Protein AF-A0A832UL41-F1 (afdb_monomer_lite)

Secondary structure (DSSP, 8-state):
--------S-HHHHHHHHHTS-HHHHHHHHHHHHHHTTEEEEETT-TTS-HHHHTSSS--SEEEEESS-GGG-SS-------SS--HHHHHHHT-

pLDDT: mean 77.63, std 18.35, range [27.92, 96.19]

Sequence (95 aa):
MLICGRVHREGDKVATAISGFDVDRATDRELGLAQKEDISILTLTSEEYPELLQSIYDPPSVLYVEGKPLNSISFPLAVVGTCNPSEYGKIIAHR

Structure (mmCIF, N/CA/C/O backbone):
data_AF-A0A832UL41-F1
#
_entry.id   AF-A0A832UL41-F1
#
loop_
_atom_site.group_PDB
_atom_site.id
_atom_site.type_symbol
_atom_site.label_atom_id
_atom_site.label_alt_id
_atom_site.label_comp_id
_atom_site.label_asym_id
_atom_site.label_entity_id
_atom_site.label_seq_id
_atom_site.pdbx_PDB_ins_code
_atom_site.Cartn_x
_atom_site.Cartn_y
_atom_site.Cartn_z
_atom_site.occupancy
_atom_site.B_iso_or_equiv
_atom_site.auth_seq_id
_atom_site.auth_comp_id
_atom_site.auth_asym_id
_atom_site.auth_atom_id
_atom_site.pdbx_PDB_model_num
ATOM 1 N N . MET A 1 1 ? -25.129 9.311 10.367 1.00 29.28 1 MET A N 1
ATOM 2 C CA . MET A 1 1 ? -25.236 9.413 8.897 1.00 29.28 1 MET A CA 1
ATOM 3 C C . MET A 1 1 ? -25.199 7.987 8.367 1.00 29.28 1 MET A C 1
ATOM 5 O O . MET A 1 1 ? -24.174 7.338 8.484 1.00 29.28 1 MET A O 1
ATOM 9 N N . LEU A 1 2 ? -26.367 7.447 8.012 1.00 29.81 2 LEU A N 1
ATOM 10 C CA . LEU A 1 2 ? -26.615 6.017 7.789 1.00 29.81 2 LEU A CA 1
ATOM 11 C C . LEU A 1 2 ? -26.424 5.680 6.308 1.00 29.81 2 LEU A C 1
ATOM 13 O O . LEU A 1 2 ? -27.111 6.264 5.474 1.00 29.81 2 LEU A O 1
ATOM 17 N N . ILE A 1 3 ? -25.572 4.706 5.989 1.00 34.12 3 ILE A N 1
ATOM 18 C CA . ILE A 1 3 ? -25.562 4.063 4.669 1.00 34.12 3 ILE A CA 1
ATOM 19 C C . ILE A 1 3 ? -26.174 2.671 4.846 1.00 34.12 3 ILE A C 1
ATOM 21 O O . ILE A 1 3 ? -25.487 1.679 5.052 1.00 34.12 3 ILE A O 1
ATOM 25 N N . CYS A 1 4 ? -27.508 2.614 4.858 1.00 27.92 4 CYS A N 1
ATOM 26 C CA . CYS A 1 4 ? -28.261 1.363 4.817 1.00 27.92 4 CYS A CA 1
ATOM 27 C C . CYS A 1 4 ? -28.548 1.042 3.346 1.00 27.92 4 CYS A C 1
ATOM 29 O O . CYS A 1 4 ? -29.515 1.533 2.758 1.00 27.92 4 CYS A O 1
ATOM 31 N N . GLY A 1 5 ? -27.650 0.269 2.732 1.00 35.00 5 GLY A N 1
ATOM 32 C CA . GLY A 1 5 ? -27.862 -0.332 1.421 1.00 35.00 5 GLY A CA 1
ATOM 33 C C . GLY A 1 5 ? -29.011 -1.337 1.495 1.00 35.00 5 GLY A C 1
ATOM 34 O O . GLY A 1 5 ? -28.986 -2.283 2.275 1.00 35.00 5 GLY A O 1
ATOM 35 N N . ARG A 1 6 ? -30.051 -1.093 0.701 1.00 40.16 6 ARG A N 1
ATOM 36 C CA . ARG A 1 6 ? -31.298 -1.862 0.626 1.00 40.16 6 ARG A CA 1
ATOM 37 C C . ARG A 1 6 ? -31.021 -3.307 0.165 1.00 40.16 6 ARG A C 1
ATOM 39 O O . ARG A 1 6 ? -30.916 -3.550 -1.033 1.00 40.16 6 ARG A O 1
ATOM 46 N N . VAL A 1 7 ? -30.951 -4.261 1.099 1.00 42.97 7 VAL A N 1
ATOM 47 C CA . VAL A 1 7 ? -30.837 -5.705 0.802 1.00 42.97 7 VAL A CA 1
ATOM 48 C C . VAL A 1 7 ? -32.235 -6.285 0.557 1.00 42.97 7 VAL A C 1
ATOM 50 O O . VAL A 1 7 ? -33.135 -6.180 1.391 1.00 42.97 7 VAL A O 1
ATOM 53 N N . HIS A 1 8 ? -32.455 -6.838 -0.634 1.00 39.84 8 HIS A N 1
ATOM 54 C CA . HIS A 1 8 ? -33.754 -7.331 -1.087 1.00 39.84 8 HIS A CA 1
ATOM 55 C C . HIS A 1 8 ? -34.067 -8.706 -0.459 1.00 39.84 8 HIS A C 1
ATOM 57 O O . HIS A 1 8 ? -33.345 -9.665 -0.690 1.00 39.84 8 HIS A O 1
ATOM 63 N N . ARG A 1 9 ? -35.158 -8.775 0.323 1.00 39.47 9 ARG A N 1
ATOM 64 C CA . ARG A 1 9 ? -35.926 -9.967 0.759 1.00 39.47 9 ARG A CA 1
ATOM 65 C C . ARG A 1 9 ? -35.141 -11.236 1.167 1.00 39.47 9 ARG A C 1
ATOM 67 O O . ARG A 1 9 ? -35.406 -12.310 0.651 1.00 39.47 9 ARG A O 1
ATOM 74 N N . GLU A 1 10 ? -34.299 -11.123 2.196 1.00 47.38 10 GLU A N 1
ATOM 75 C CA . GLU A 1 10 ? -33.923 -12.228 3.110 1.00 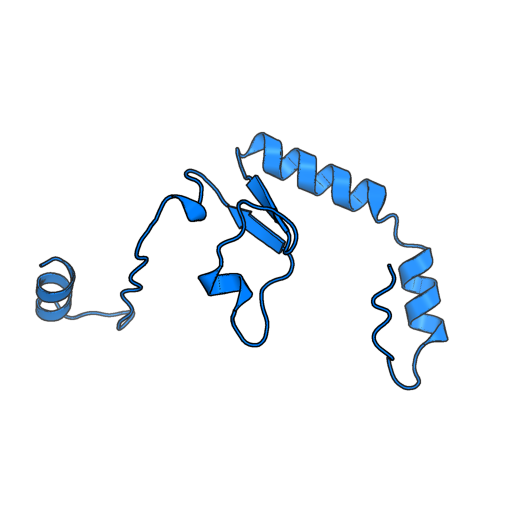47.38 10 GLU A CA 1
ATOM 76 C C . GLU A 1 10 ? -33.422 -11.655 4.463 1.00 47.38 10 GLU A C 1
ATOM 78 O O . GLU A 1 10 ? -32.371 -12.004 4.989 1.00 47.38 10 GLU A O 1
ATOM 83 N N . GLY A 1 11 ? -34.141 -10.661 5.004 1.00 47.47 11 GLY A N 1
ATOM 84 C CA . GLY A 1 11 ? -33.616 -9.755 6.039 1.00 47.47 11 GLY A CA 1
ATOM 85 C C . GLY A 1 11 ? -33.651 -10.265 7.483 1.00 47.47 11 GLY A C 1
ATOM 86 O O . GLY A 1 11 ? -32.744 -9.956 8.247 1.00 47.47 11 GLY A O 1
ATOM 87 N N . ASP A 1 12 ? -34.647 -11.060 7.880 1.00 54.25 12 ASP A N 1
ATOM 88 C CA . ASP A 1 12 ? -34.916 -11.267 9.317 1.00 54.25 12 ASP A CA 1
ATOM 89 C C . ASP A 1 12 ? -33.896 -12.189 10.001 1.00 54.25 12 ASP A C 1
ATOM 91 O O . ASP A 1 12 ? -33.460 -11.947 11.130 1.00 54.25 12 ASP A O 1
ATOM 95 N N . LYS A 1 13 ? -33.459 -13.241 9.299 1.00 54.50 13 LYS A N 1
ATOM 96 C CA . LYS A 1 13 ? -32.476 -14.204 9.822 1.00 54.50 13 LYS A CA 1
ATOM 97 C C . LYS A 1 13 ? -31.065 -13.619 9.854 1.00 54.50 13 LYS A C 1
ATOM 99 O O . LYS A 1 13 ? -30.326 -13.854 10.806 1.00 54.50 13 LYS A O 1
ATOM 104 N N . VAL A 1 14 ? -30.715 -12.832 8.838 1.00 58.69 14 VAL A N 1
ATOM 105 C CA . VAL A 1 14 ? -29.401 -12.186 8.725 1.00 58.69 14 VAL A CA 1
ATOM 106 C C . VAL A 1 14 ? -29.292 -11.016 9.705 1.00 58.69 14 VAL A C 1
ATOM 108 O O . VAL A 1 14 ? -28.290 -10.906 10.402 1.00 58.69 14 VAL A O 1
ATOM 111 N N . ALA A 1 15 ? -30.344 -10.202 9.856 1.00 55.66 15 ALA A N 1
ATOM 112 C CA . ALA A 1 15 ? -30.366 -9.103 10.823 1.00 55.66 15 ALA A CA 1
ATOM 113 C C . ALA A 1 15 ? -30.234 -9.598 12.274 1.00 55.66 15 ALA A C 1
ATOM 115 O O . ALA A 1 15 ? -29.503 -9.000 13.064 1.00 55.66 15 ALA A O 1
ATOM 116 N N . THR A 1 16 ? -30.874 -10.725 12.610 1.00 57.53 16 THR A N 1
ATOM 117 C CA . THR A 1 16 ? -30.771 -11.318 13.954 1.00 57.53 16 THR A CA 1
ATOM 118 C C . THR A 1 16 ? -29.354 -11.840 14.225 1.00 57.53 16 THR A C 1
ATOM 120 O O . THR A 1 16 ? -28.806 -11.601 15.300 1.00 57.53 16 THR A O 1
ATOM 123 N N . ALA A 1 17 ? -28.719 -12.484 13.238 1.00 60.28 17 ALA A N 1
ATOM 124 C CA . ALA A 1 17 ? -27.340 -12.967 13.350 1.00 60.28 17 ALA A CA 1
ATOM 125 C C . ALA A 1 17 ? -26.310 -11.828 13.477 1.00 60.28 17 ALA A C 1
ATOM 127 O O . ALA A 1 17 ? -25.341 -11.970 14.217 1.00 60.28 17 ALA A O 1
ATOM 128 N N . ILE A 1 18 ? -26.539 -10.689 12.815 1.00 59.19 18 ILE A N 1
ATOM 129 C CA . ILE A 1 18 ? -25.678 -9.501 12.932 1.00 59.19 18 ILE A CA 1
ATOM 130 C C . ILE A 1 18 ? -25.847 -8.837 14.308 1.00 59.19 18 ILE A C 1
ATOM 132 O O . ILE A 1 18 ? -24.864 -8.404 14.896 1.00 59.19 18 ILE A O 1
ATOM 136 N N . SER A 1 19 ? -27.064 -8.811 14.867 1.00 58.75 19 SER A N 1
ATOM 137 C CA . SER A 1 19 ? -27.322 -8.202 16.184 1.00 58.75 19 SER A CA 1
ATOM 138 C C . SER A 1 19 ? -26.711 -8.959 17.371 1.00 58.75 19 SER A C 1
ATOM 140 O O . SER A 1 19 ? -26.470 -8.362 18.415 1.00 58.75 19 SER A O 1
ATOM 142 N N . GLY A 1 20 ? -26.468 -10.267 17.222 1.00 57.31 20 GLY A N 1
ATOM 143 C CA . GLY A 1 20 ? -25.825 -11.103 18.241 1.00 57.31 20 GLY A CA 1
ATOM 144 C C . GLY A 1 20 ? -24.302 -11.181 18.116 1.00 57.31 20 GLY A C 1
ATOM 145 O O . GLY A 1 20 ? -23.664 -11.852 18.927 1.00 57.31 20 GLY A O 1
ATOM 146 N N . PHE A 1 21 ? -23.718 -10.547 17.096 1.00 57.31 21 PHE A N 1
ATOM 147 C CA . PHE A 1 21 ? -22.277 -10.510 16.907 1.00 57.31 21 PHE A CA 1
ATOM 148 C C . PHE A 1 21 ? -21.703 -9.345 17.713 1.00 57.31 21 PHE A C 1
ATOM 150 O O . PHE A 1 21 ? -22.064 -8.191 17.500 1.00 57.31 21 PHE A O 1
ATOM 157 N N . ASP A 1 22 ? -20.819 -9.655 18.655 1.00 62.03 22 ASP A N 1
ATOM 158 C CA . ASP A 1 22 ? -20.106 -8.663 19.458 1.00 62.03 22 ASP A CA 1
ATOM 159 C C . ASP A 1 22 ? -19.004 -8.027 18.594 1.00 62.03 22 ASP A C 1
ATOM 161 O O . ASP A 1 22 ? -17.848 -8.462 18.577 1.00 62.03 22 ASP A O 1
ATOM 165 N N . VAL A 1 23 ? -19.420 -7.062 17.768 1.00 64.00 23 VAL A N 1
ATOM 166 C CA . VAL A 1 23 ? -18.556 -6.340 16.823 1.00 64.00 23 VAL A CA 1
ATOM 167 C C . VAL A 1 23 ? -17.442 -5.614 17.572 1.00 64.00 23 VAL A C 1
ATOM 169 O O . VAL A 1 23 ? -16.313 -5.586 17.086 1.00 64.00 23 VAL A O 1
ATOM 172 N N . ASP A 1 24 ? -17.725 -5.107 18.769 1.00 66.06 24 ASP A N 1
ATOM 173 C CA . ASP A 1 24 ? -16.773 -4.348 19.577 1.00 66.06 24 ASP A CA 1
ATOM 174 C C . ASP A 1 24 ? -15.610 -5.244 20.020 1.00 66.06 24 ASP A C 1
ATOM 176 O O . ASP A 1 24 ? -14.450 -4.959 19.720 1.00 66.06 24 ASP A O 1
ATOM 180 N N . ARG A 1 25 ? -15.904 -6.417 20.598 1.00 70.44 25 ARG A N 1
ATOM 181 C CA . ARG A 1 25 ? -14.858 -7.351 21.048 1.00 70.44 25 ARG A CA 1
ATOM 182 C C . ARG A 1 25 ? -14.009 -7.909 19.905 1.00 70.44 25 ARG A C 1
ATOM 184 O O . ARG A 1 25 ? -12.819 -8.180 20.084 1.00 70.44 25 ARG A O 1
ATOM 191 N N . ALA A 1 26 ? -14.619 -8.143 18.744 1.00 68.12 26 ALA A N 1
ATOM 192 C CA . ALA A 1 26 ? -13.896 -8.591 17.557 1.00 68.12 26 ALA A CA 1
ATOM 193 C C . ALA A 1 26 ? -12.978 -7.483 17.018 1.00 68.12 26 ALA A C 1
ATOM 195 O O . ALA A 1 26 ? -11.822 -7.752 16.700 1.00 68.12 26 ALA A O 1
ATOM 196 N N . THR A 1 27 ? -13.464 -6.241 16.986 1.00 73.44 27 THR A N 1
ATOM 197 C CA . THR A 1 27 ? -12.705 -5.079 16.509 1.00 73.44 27 THR A CA 1
ATOM 198 C C . THR A 1 27 ? -11.524 -4.771 17.427 1.00 73.44 27 THR A C 1
ATOM 200 O O . THR A 1 27 ? -10.411 -4.590 16.939 1.00 73.44 27 THR A O 1
ATOM 203 N N . ASP A 1 28 ? -11.718 -4.814 18.747 1.00 76.62 28 ASP A N 1
ATOM 204 C CA . ASP A 1 28 ? -10.656 -4.582 19.735 1.00 76.62 28 ASP A CA 1
ATOM 205 C C . ASP A 1 28 ? -9.512 -5.593 19.616 1.00 76.62 28 ASP A C 1
ATOM 207 O O . ASP A 1 28 ? -8.335 -5.248 19.750 1.00 76.62 28 ASP A O 1
ATOM 211 N N . ARG A 1 29 ? -9.843 -6.857 19.330 1.00 79.88 29 ARG A N 1
ATOM 212 C CA . ARG A 1 29 ? -8.842 -7.902 19.110 1.00 79.88 29 ARG A CA 1
ATOM 213 C C . ARG A 1 29 ? -7.987 -7.599 17.884 1.00 79.88 29 ARG A C 1
ATOM 215 O O . ARG A 1 29 ? -6.764 -7.674 17.977 1.00 79.88 29 ARG A O 1
ATOM 222 N N . GLU A 1 30 ? -8.618 -7.271 16.761 1.00 79.44 30 GLU A N 1
ATOM 223 C CA . GLU A 1 30 ? -7.913 -6.972 15.511 1.00 79.44 30 GLU A CA 1
ATOM 224 C C . GLU A 1 30 ? -7.100 -5.673 15.612 1.00 79.44 30 GLU A C 1
ATOM 226 O O . GLU A 1 30 ? -5.968 -5.625 15.140 1.00 79.44 30 GLU A O 1
ATOM 231 N N . LEU A 1 31 ? -7.612 -4.652 16.310 1.00 78.94 31 LEU A N 1
ATOM 232 C CA . LEU A 1 31 ? -6.865 -3.427 16.613 1.00 78.94 31 LEU A CA 1
ATOM 233 C C . LEU A 1 31 ? -5.636 -3.707 17.484 1.00 78.94 31 LEU A C 1
ATOM 235 O O . LEU A 1 31 ? -4.560 -3.177 17.216 1.00 78.94 31 LEU A O 1
ATOM 239 N N . GLY A 1 32 ? -5.772 -4.560 18.502 1.00 81.38 32 GLY A N 1
ATOM 240 C CA . GLY A 1 32 ? -4.652 -4.963 19.353 1.00 81.38 32 GLY A CA 1
ATOM 241 C C . GLY A 1 32 ? -3.584 -5.761 18.598 1.00 81.38 32 GLY A C 1
ATOM 242 O O . GLY A 1 32 ? -2.393 -5.582 18.846 1.00 81.38 32 GLY A O 1
ATOM 243 N N . LEU A 1 33 ? -3.994 -6.615 17.655 1.00 84.25 33 LEU A N 1
ATOM 244 C CA . LEU A 1 33 ? -3.087 -7.329 16.749 1.00 84.25 33 LEU A CA 1
ATOM 245 C C . LEU A 1 33 ? -2.362 -6.363 15.810 1.00 84.25 33 LEU A C 1
ATOM 247 O O . LEU A 1 33 ? -1.140 -6.415 15.722 1.00 84.25 33 LEU A O 1
ATOM 251 N N . ALA A 1 34 ? -3.093 -5.454 15.168 1.00 84.31 34 ALA A N 1
ATOM 252 C CA . ALA A 1 34 ? -2.516 -4.471 14.259 1.00 84.31 34 ALA A CA 1
ATOM 253 C C . ALA A 1 34 ? -1.504 -3.560 14.972 1.00 84.31 34 ALA A C 1
ATOM 255 O O . ALA A 1 34 ? -0.393 -3.386 14.483 1.00 84.31 34 ALA A O 1
ATOM 256 N N . GLN A 1 35 ? -1.827 -3.068 16.174 1.00 82.75 35 GLN A N 1
ATOM 257 C CA . GLN A 1 35 ? -0.893 -2.268 16.978 1.00 82.75 35 GLN A CA 1
ATOM 258 C C . GLN A 1 35 ? 0.368 -3.042 17.370 1.00 82.75 35 GLN A C 1
ATOM 260 O O . GLN A 1 35 ? 1.452 -2.467 17.422 1.00 82.75 35 GLN A O 1
ATOM 265 N N . LYS A 1 36 ? 0.242 -4.340 17.664 1.00 87.06 36 LYS A N 1
ATOM 266 C CA . LYS A 1 36 ? 1.389 -5.176 18.030 1.00 87.06 36 LYS A CA 1
ATOM 267 C C . LYS A 1 36 ? 2.361 -5.369 16.863 1.00 87.06 36 LYS A C 1
ATOM 269 O O . LYS A 1 36 ? 3.563 -5.455 17.097 1.00 87.06 36 LYS A O 1
ATOM 274 N N . GLU A 1 37 ? 1.838 -5.444 15.645 1.00 87.25 37 GLU A N 1
ATOM 275 C CA . GLU A 1 37 ? 2.607 -5.671 14.418 1.00 87.25 37 GLU A CA 1
ATOM 276 C C . GLU A 1 37 ? 2.957 -4.357 13.682 1.00 87.25 37 GLU A C 1
ATOM 278 O O . GLU A 1 37 ? 3.404 -4.405 12.544 1.00 87.25 37 GLU A O 1
ATOM 283 N N . ASP A 1 38 ? 2.764 -3.188 14.314 1.00 86.31 38 ASP A N 1
ATOM 284 C CA . ASP A 1 38 ? 3.014 -1.855 13.722 1.00 86.31 38 ASP A CA 1
ATOM 285 C C . ASP A 1 38 ? 2.249 -1.614 12.399 1.00 86.31 38 ASP A C 1
ATOM 287 O O . ASP A 1 38 ? 2.738 -1.008 11.443 1.00 86.31 38 ASP A O 1
ATOM 291 N N . ILE A 1 39 ? 1.013 -2.121 12.344 1.00 89.75 39 ILE A N 1
ATOM 292 C CA . ILE A 1 39 ? 0.103 -1.999 11.206 1.00 89.75 39 ILE A CA 1
ATOM 293 C C . ILE A 1 39 ? -0.888 -0.861 11.462 1.00 89.75 39 ILE A C 1
ATOM 295 O O . ILE A 1 39 ? -1.690 -0.891 12.399 1.00 89.75 39 ILE A O 1
ATOM 299 N N . SER A 1 40 ? -0.897 0.110 10.557 1.00 87.25 40 SER A N 1
ATOM 300 C CA . SER A 1 40 ? -1.872 1.195 10.505 1.00 87.25 40 SER A CA 1
ATOM 301 C C . SER A 1 40 ? -3.139 0.750 9.780 1.00 87.25 40 SER A C 1
ATOM 303 O O . SER A 1 40 ? -3.079 0.195 8.682 1.00 87.25 40 SER A O 1
ATOM 305 N N . ILE A 1 41 ? -4.304 1.026 10.366 1.00 88.75 41 ILE A N 1
ATOM 306 C CA . ILE A 1 41 ? -5.604 0.747 9.746 1.00 88.75 41 ILE A CA 1
ATOM 307 C C . ILE A 1 41 ? -6.194 2.056 9.225 1.00 88.75 41 ILE A C 1
ATOM 309 O O . ILE A 1 41 ? -6.523 2.950 10.003 1.00 88.75 41 ILE A O 1
ATOM 313 N N . LEU A 1 42 ? -6.353 2.160 7.907 1.00 88.75 42 LEU A N 1
ATOM 314 C CA . LEU A 1 42 ? -6.925 3.324 7.236 1.00 88.75 42 LEU A CA 1
ATOM 315 C C . LEU A 1 42 ? -8.339 3.014 6.752 1.00 88.75 42 LEU A C 1
ATOM 317 O O . LEU A 1 42 ? -8.587 1.985 6.126 1.00 88.75 42 LEU A O 1
ATOM 321 N N . THR A 1 43 ? -9.265 3.930 7.002 1.00 89.56 43 THR A N 1
ATOM 322 C CA . THR A 1 43 ? -10.639 3.873 6.489 1.00 89.56 43 THR A CA 1
ATOM 323 C C . THR A 1 43 ? -10.839 4.913 5.392 1.00 89.56 43 THR A C 1
ATOM 325 O O . THR A 1 43 ? -10.052 5.850 5.271 1.00 89.56 43 THR A O 1
ATOM 328 N N . LEU A 1 44 ? -11.921 4.794 4.615 1.00 85.75 44 LEU A N 1
ATOM 329 C CA . LEU A 1 44 ? -12.264 5.738 3.533 1.00 85.75 44 LEU A CA 1
ATOM 330 C C . LEU A 1 44 ? -12.371 7.211 3.965 1.00 85.75 44 LEU A C 1
ATOM 332 O O . LEU A 1 44 ? -12.354 8.095 3.112 1.00 85.75 44 LEU A O 1
ATOM 336 N N . THR A 1 45 ? -12.542 7.474 5.262 1.00 85.25 45 THR A N 1
ATOM 337 C CA . THR A 1 45 ? -12.643 8.822 5.838 1.00 85.25 45 THR A CA 1
ATOM 338 C C . THR A 1 45 ? -11.326 9.332 6.421 1.00 85.25 45 THR A C 1
ATOM 340 O O . THR A 1 45 ? -11.295 10.446 6.932 1.00 85.25 45 THR A O 1
ATOM 343 N N . SER A 1 46 ? -10.267 8.519 6.416 1.00 85.56 46 SER A N 1
ATOM 344 C CA . SER A 1 46 ? -8.951 8.923 6.910 1.00 85.56 46 SER A CA 1
ATOM 345 C C . SER A 1 46 ? -8.266 9.853 5.909 1.00 85.56 46 SER A C 1
ATOM 347 O O . SER A 1 46 ? -8.255 9.570 4.714 1.00 85.56 46 SER A O 1
ATOM 349 N N . GLU A 1 47 ? -7.643 10.929 6.393 1.00 84.94 47 GLU A N 1
ATOM 350 C CA . GLU A 1 47 ? -6.830 11.840 5.567 1.00 84.94 47 GLU A CA 1
ATOM 351 C C . GLU A 1 47 ? -5.577 11.153 4.996 1.00 84.94 47 GLU A C 1
ATOM 353 O O . GLU A 1 47 ? -5.014 11.585 3.994 1.00 84.94 47 GLU A O 1
ATOM 358 N N . GLU A 1 48 ? -5.140 10.054 5.614 1.00 85.75 48 GLU A N 1
ATOM 359 C CA . GLU A 1 48 ? -4.002 9.259 5.147 1.00 85.75 48 GLU A CA 1
ATOM 360 C C . GLU A 1 48 ? -4.377 8.266 4.034 1.00 85.75 48 GLU A C 1
ATOM 362 O O . GLU A 1 48 ? -3.499 7.612 3.461 1.00 85.75 48 GLU A O 1
ATOM 367 N N . TYR A 1 49 ? -5.670 8.145 3.708 1.00 88.06 49 TYR A N 1
ATOM 368 C CA . TYR A 1 49 ? -6.146 7.260 2.654 1.00 88.06 49 TYR A CA 1
ATOM 369 C C . TYR A 1 49 ? -5.759 7.808 1.264 1.00 88.06 49 TYR A C 1
ATOM 371 O O . TYR A 1 49 ? -6.057 8.962 0.956 1.00 88.06 49 TYR A O 1
ATOM 379 N N . PRO A 1 50 ? -5.139 7.010 0.374 1.00 87.44 50 PRO A N 1
ATOM 380 C CA . PRO A 1 50 ? -4.713 7.503 -0.936 1.00 87.44 50 PRO A CA 1
ATOM 381 C C . PRO A 1 50 ? -5.881 7.922 -1.840 1.00 87.44 50 PRO A C 1
ATOM 383 O O . PRO A 1 50 ? -6.740 7.103 -2.172 1.00 87.44 50 PRO A O 1
ATOM 386 N N . GLU A 1 51 ? -5.853 9.158 -2.345 1.00 87.81 51 GLU A N 1
ATOM 387 C CA . GLU A 1 51 ? -6.876 9.697 -3.262 1.00 87.81 51 GLU A CA 1
ATOM 388 C C . GLU A 1 51 ? -7.053 8.833 -4.527 1.00 87.81 51 GLU A C 1
ATOM 390 O O . GLU A 1 51 ? -8.166 8.606 -5.011 1.00 87.81 51 GLU A O 1
ATOM 395 N N . LEU A 1 52 ? -5.950 8.280 -5.046 1.00 87.31 52 LEU A N 1
ATOM 396 C CA . LEU A 1 52 ? -5.966 7.389 -6.212 1.00 87.31 52 LEU A CA 1
ATOM 397 C C . LEU A 1 52 ? -6.728 6.085 -5.949 1.00 87.31 52 LEU A C 1
ATOM 399 O O . LEU A 1 52 ? -7.368 5.568 -6.857 1.00 87.31 52 LEU A O 1
ATOM 403 N N . LEU A 1 53 ? -6.684 5.558 -4.722 1.00 87.19 53 LEU A N 1
ATOM 404 C CA . LEU A 1 53 ? -7.466 4.378 -4.345 1.00 87.19 53 LEU A CA 1
ATOM 405 C C . LEU A 1 53 ? -8.914 4.743 -4.028 1.00 87.19 53 LEU A C 1
ATOM 407 O O . LEU A 1 53 ? -9.800 3.935 -4.266 1.00 87.19 53 LEU A O 1
ATOM 411 N N . GLN A 1 54 ? -9.169 5.952 -3.526 1.00 87.25 54 GLN A N 1
ATOM 412 C CA . GLN A 1 54 ? -10.524 6.404 -3.211 1.00 87.25 54 GLN A CA 1
ATOM 413 C C . GLN A 1 54 ? -11.355 6.658 -4.479 1.00 87.25 54 GLN A C 1
ATOM 415 O O . GLN A 1 54 ? -12.575 6.526 -4.458 1.00 87.25 54 GLN A O 1
ATOM 420 N N . SER A 1 55 ? -10.693 7.013 -5.584 1.00 89.38 55 SER A N 1
ATOM 421 C CA . SER A 1 55 ? -11.323 7.359 -6.865 1.00 89.38 55 SER A CA 1
ATOM 422 C C . SER A 1 55 ? -11.648 6.167 -7.776 1.00 89.38 55 SER A C 1
ATOM 424 O O . SER A 1 55 ? -12.249 6.361 -8.836 1.00 89.38 55 SER A O 1
ATOM 426 N N . ILE A 1 56 ? -11.290 4.935 -7.394 1.00 91.06 56 ILE A N 1
ATOM 427 C CA . ILE A 1 56 ? -11.657 3.732 -8.157 1.00 91.06 56 ILE A CA 1
ATOM 428 C C . ILE A 1 56 ? -13.141 3.384 -7.961 1.00 91.06 56 ILE A C 1
ATOM 430 O O . ILE A 1 56 ? -13.788 3.850 -7.030 1.00 91.06 56 ILE A O 1
ATOM 434 N N . TYR A 1 57 ? -13.687 2.539 -8.840 1.00 90.38 57 TYR A N 1
ATOM 435 C CA . TYR A 1 57 ? -15.116 2.191 -8.839 1.00 90.38 57 TYR A CA 1
ATOM 436 C C . TYR A 1 57 ? -15.616 1.564 -7.524 1.00 90.38 57 TYR A C 1
ATOM 438 O O . TYR A 1 57 ? -16.725 1.864 -7.092 1.00 90.38 57 TYR A O 1
ATOM 446 N N . ASP A 1 58 ? -14.807 0.705 -6.905 1.00 89.31 58 ASP A N 1
ATOM 447 C CA . ASP A 1 58 ? -15.123 0.021 -5.648 1.00 89.31 58 ASP A CA 1
ATOM 448 C C . ASP A 1 58 ? -13.942 0.190 -4.680 1.00 89.31 58 ASP A C 1
ATOM 450 O O . ASP A 1 58 ? -13.042 -0.658 -4.644 1.00 89.31 58 ASP A O 1
ATOM 454 N N . PRO A 1 59 ? -13.848 1.343 -3.990 1.00 89.56 59 PRO A N 1
ATOM 455 C CA . PRO A 1 59 ? -12.705 1.636 -3.146 1.00 89.56 59 PRO A CA 1
ATOM 456 C C . PRO A 1 59 ? -12.739 0.738 -1.899 1.00 89.56 59 PRO A C 1
ATOM 458 O O . PRO A 1 59 ? -13.777 0.632 -1.234 1.00 89.56 59 PRO A O 1
ATOM 461 N N . PRO A 1 60 ? -11.617 0.096 -1.529 1.00 88.81 60 PRO A N 1
ATOM 462 C CA . PRO A 1 60 ? -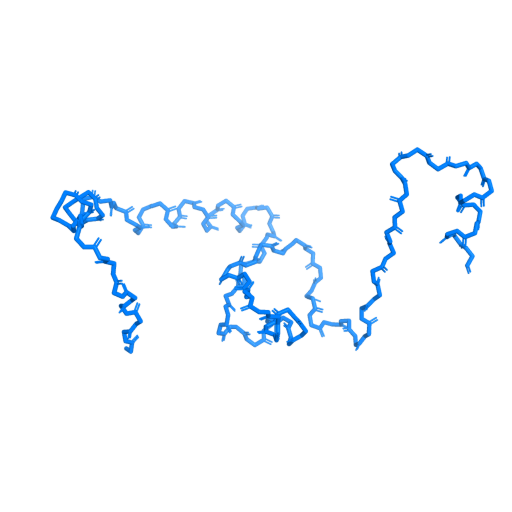11.587 -0.785 -0.372 1.00 88.81 60 PRO A CA 1
ATOM 463 C C . PRO A 1 60 ? -11.921 -0.002 0.901 1.00 88.81 60 PRO A C 1
ATOM 465 O O . PRO A 1 60 ? -11.307 1.025 1.193 1.00 88.81 60 PRO A O 1
ATOM 468 N N . SER A 1 61 ? -12.897 -0.494 1.670 1.00 87.25 61 SER A N 1
ATOM 469 C CA . SER A 1 61 ? -13.426 0.229 2.837 1.00 87.25 61 SER A CA 1
ATOM 470 C C . SER A 1 61 ? -12.417 0.371 3.981 1.00 87.25 61 SER A C 1
ATOM 472 O O . SER A 1 61 ? -12.479 1.341 4.738 1.00 87.25 61 SER A O 1
ATOM 474 N N . VAL A 1 62 ? -11.498 -0.594 4.097 1.00 89.31 62 VAL A N 1
ATOM 475 C CA . VAL A 1 62 ? -10.438 -0.657 5.109 1.00 89.31 62 VAL A CA 1
ATOM 476 C C . VAL A 1 62 ? -9.136 -1.102 4.440 1.00 89.31 62 VAL A C 1
ATOM 478 O O . VAL A 1 62 ? -9.133 -2.073 3.683 1.00 89.31 62 VAL A O 1
ATOM 481 N N . LEU A 1 63 ? -8.037 -0.407 4.728 1.00 88.94 63 LEU A N 1
ATOM 482 C CA . LEU A 1 63 ? -6.679 -0.752 4.311 1.00 88.94 63 LEU A CA 1
ATOM 483 C C . LEU A 1 63 ? -5.814 -1.013 5.543 1.00 88.94 63 LEU A C 1
ATOM 485 O O . LEU A 1 63 ? -5.775 -0.193 6.456 1.00 88.94 63 LEU A O 1
ATOM 489 N N . TYR A 1 64 ? -5.091 -2.128 5.535 1.00 90.44 64 TYR A N 1
ATOM 490 C CA . TYR A 1 64 ? -4.051 -2.433 6.513 1.00 90.44 64 TYR A CA 1
ATOM 491 C C . TYR A 1 64 ? -2.704 -2.084 5.884 1.00 90.44 64 TYR A C 1
ATOM 493 O O . TYR A 1 64 ? -2.371 -2.598 4.815 1.00 90.44 64 TYR A O 1
ATOM 501 N N . VAL A 1 65 ? -1.964 -1.176 6.510 1.00 88.44 65 VAL A N 1
ATOM 502 C CA . VAL A 1 65 ? -0.721 -0.613 5.983 1.00 88.44 65 VAL A CA 1
ATOM 503 C C . VAL A 1 65 ? 0.396 -0.859 6.981 1.00 88.44 65 VAL A C 1
ATOM 505 O O . VAL A 1 65 ? 0.331 -0.397 8.113 1.00 88.44 65 VAL A O 1
ATOM 508 N N . GLU A 1 66 ? 1.433 -1.560 6.545 1.00 89.62 66 GLU A N 1
ATOM 509 C CA . GLU A 1 66 ? 2.656 -1.773 7.315 1.00 89.62 66 G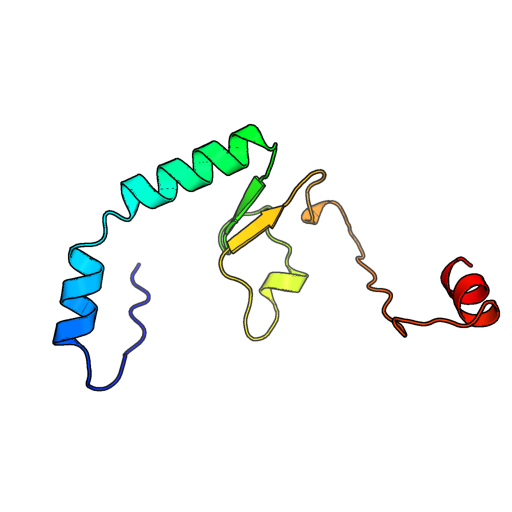LU A CA 1
ATOM 510 C C . GLU A 1 66 ? 3.759 -0.847 6.776 1.00 89.62 66 GLU A C 1
ATOM 512 O O . GLU A 1 66 ? 4.001 -0.779 5.565 1.00 89.62 66 GLU A O 1
ATOM 517 N N . GLY A 1 67 ? 4.438 -0.118 7.665 1.00 86.88 67 GLY A N 1
ATOM 518 C CA . GLY A 1 67 ? 5.548 0.765 7.305 1.00 86.88 67 GLY A CA 1
ATOM 519 C C . GLY A 1 67 ? 5.137 2.202 6.964 1.00 86.88 67 GLY A C 1
ATOM 520 O O . GLY A 1 67 ? 4.507 2.891 7.762 1.00 86.88 67 GLY A O 1
ATOM 521 N N . LYS A 1 68 ? 5.596 2.727 5.818 1.00 85.31 68 LYS A N 1
ATOM 522 C CA . LYS A 1 68 ? 5.460 4.162 5.500 1.00 85.31 68 LYS A CA 1
ATOM 523 C C . LYS A 1 68 ? 4.040 4.526 5.039 1.00 85.31 68 LYS A C 1
ATOM 525 O O . LYS A 1 68 ? 3.448 3.758 4.281 1.00 85.31 68 LYS A O 1
ATOM 530 N N . PRO A 1 69 ? 3.541 5.732 5.376 1.00 81.75 69 PRO A N 1
ATOM 531 C CA . PRO A 1 69 ? 2.247 6.214 4.897 1.00 81.75 69 PRO A CA 1
ATOM 532 C C . PRO A 1 69 ? 2.151 6.217 3.367 1.00 81.75 69 PRO A C 1
ATOM 534 O O . PRO A 1 69 ? 3.046 6.719 2.678 1.00 81.75 69 PRO A O 1
ATOM 537 N N . LEU A 1 70 ? 1.054 5.689 2.820 1.00 80.31 70 LEU A N 1
ATOM 538 C CA . LEU A 1 70 ? 0.846 5.585 1.369 1.00 80.31 70 LEU A CA 1
ATOM 539 C C . LEU A 1 70 ? 0.699 6.956 0.689 1.00 80.31 70 LEU A C 1
ATOM 541 O O . LEU A 1 70 ? 1.121 7.125 -0.454 1.00 80.31 70 LEU A O 1
ATOM 545 N N . ASN A 1 71 ? 0.161 7.949 1.400 1.00 79.19 71 ASN A N 1
ATOM 546 C CA . ASN A 1 71 ? 0.036 9.331 0.926 1.00 79.19 71 ASN A CA 1
ATOM 547 C C . ASN A 1 71 ? 1.390 10.050 0.731 1.00 79.19 71 ASN A C 1
ATOM 549 O O . ASN A 1 71 ? 1.434 11.114 0.119 1.00 79.19 71 ASN A O 1
ATOM 553 N N . SER A 1 72 ? 2.504 9.479 1.206 1.00 80.62 72 SER A N 1
ATOM 554 C CA . SER A 1 72 ? 3.844 10.054 1.026 1.00 80.62 72 SER A CA 1
ATOM 555 C C . SER A 1 72 ? 4.383 9.918 -0.405 1.00 80.62 72 SER A C 1
ATOM 557 O O . SER A 1 72 ? 5.357 10.580 -0.771 1.00 80.62 72 SER A O 1
ATOM 559 N N . ILE A 1 73 ? 3.762 9.071 -1.234 1.00 81.00 73 ILE A N 1
ATOM 560 C CA . ILE A 1 73 ? 4.183 8.811 -2.611 1.00 81.00 73 ILE A CA 1
ATOM 561 C C . ILE A 1 73 ? 3.403 9.725 -3.559 1.00 81.00 73 ILE A C 1
ATOM 563 O O . ILE A 1 73 ? 2.243 9.475 -3.867 1.00 81.00 73 ILE A O 1
ATOM 567 N N . SER A 1 74 ? 4.065 10.762 -4.078 1.00 83.19 74 SER A N 1
ATOM 568 C CA . SER A 1 74 ? 3.420 11.736 -4.973 1.00 83.19 74 SER A CA 1
ATOM 569 C C . SER A 1 74 ? 3.009 11.151 -6.333 1.00 83.19 74 SER A C 1
ATOM 571 O O . SER A 1 74 ? 2.070 11.655 -6.940 1.00 83.19 74 SER A O 1
ATOM 573 N N . PHE A 1 75 ? 3.702 10.116 -6.820 1.00 86.44 75 PHE A N 1
ATOM 574 C CA . PHE A 1 75 ? 3.429 9.467 -8.108 1.00 86.44 75 PHE A CA 1
ATOM 575 C C . PHE A 1 75 ? 3.676 7.952 -8.005 1.00 86.44 75 PHE A C 1
ATOM 577 O O . PHE A 1 75 ? 4.787 7.485 -8.273 1.00 86.44 75 PHE A O 1
ATOM 584 N N . PRO A 1 76 ? 2.681 7.162 -7.566 1.00 88.81 76 PRO A N 1
ATOM 585 C CA . PRO A 1 76 ? 2.833 5.716 -7.475 1.00 88.81 76 PRO A CA 1
ATOM 586 C C . PRO A 1 76 ? 2.790 5.077 -8.871 1.00 88.81 76 PRO A C 1
ATOM 588 O O . PRO A 1 76 ? 1.869 5.317 -9.651 1.00 88.81 76 PRO A O 1
ATOM 591 N N . LEU A 1 77 ? 3.779 4.232 -9.175 1.00 90.50 77 LEU A N 1
ATOM 592 C CA . LEU A 1 77 ? 3.854 3.440 -10.404 1.00 90.50 77 LEU A CA 1
ATOM 593 C C . LEU A 1 77 ? 3.805 1.952 -10.053 1.00 90.50 77 LEU A C 1
ATOM 595 O O . LEU A 1 77 ? 4.678 1.445 -9.351 1.00 90.50 77 LEU A O 1
ATOM 599 N N . ALA A 1 78 ? 2.801 1.246 -10.570 1.00 91.19 78 ALA A N 1
ATOM 600 C CA . ALA A 1 78 ? 2.727 -0.204 -10.459 1.00 91.19 78 ALA A CA 1
ATOM 601 C C . ALA A 1 78 ? 3.482 -0.865 -11.624 1.00 91.19 78 ALA A C 1
ATOM 603 O O . ALA A 1 78 ? 3.211 -0.571 -12.788 1.00 91.19 78 ALA A O 1
ATOM 604 N N . VAL A 1 79 ? 4.395 -1.789 -11.314 1.00 92.50 79 VAL A N 1
ATOM 605 C CA . VAL A 1 79 ? 5.069 -2.649 -12.299 1.00 92.50 79 VAL A CA 1
ATOM 606 C C . VAL A 1 79 ? 4.554 -4.074 -12.114 1.00 92.50 79 VAL A C 1
ATOM 608 O O . VAL A 1 79 ? 4.755 -4.677 -11.063 1.00 92.50 79 VAL A O 1
ATOM 611 N N . VAL A 1 80 ? 3.877 -4.613 -13.130 1.00 94.81 80 VAL A N 1
ATOM 612 C CA . VAL A 1 80 ? 3.309 -5.973 -13.130 1.00 94.81 80 VAL A CA 1
ATOM 613 C C . VAL A 1 80 ? 3.823 -6.765 -14.332 1.00 94.81 80 VAL A C 1
ATOM 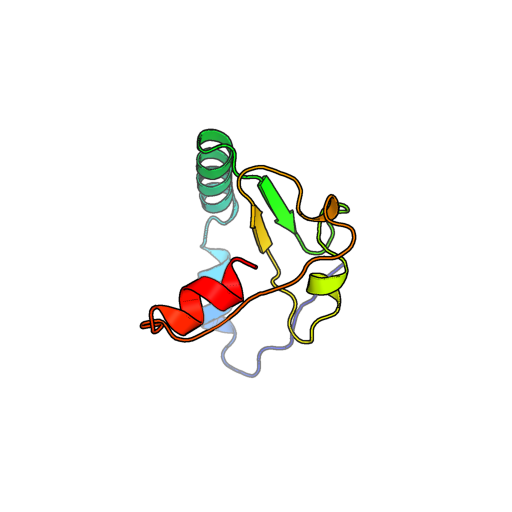615 O O . VAL A 1 80 ? 4.108 -6.196 -15.385 1.00 94.81 80 VAL A O 1
ATOM 618 N N . GLY A 1 81 ? 3.953 -8.085 -14.194 1.00 93.12 81 GLY A N 1
ATO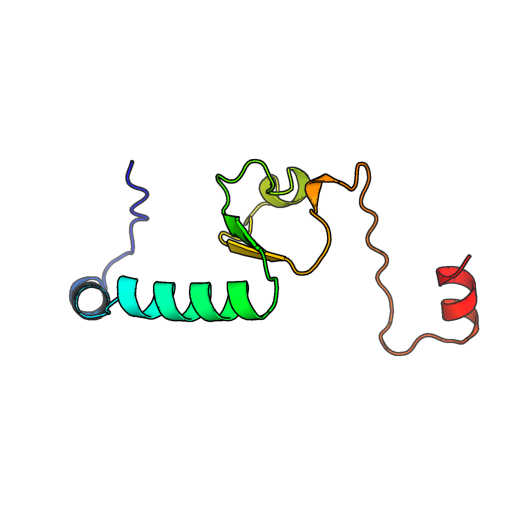M 619 C CA . GLY A 1 81 ? 4.502 -8.947 -15.241 1.00 93.12 81 GLY A CA 1
ATOM 620 C C . GLY A 1 81 ? 4.245 -10.433 -14.990 1.00 93.12 81 GLY A C 1
ATOM 621 O O . GLY A 1 81 ? 3.478 -10.805 -14.107 1.00 93.12 81 GLY A O 1
ATOM 622 N N . THR A 1 82 ? 4.882 -11.296 -15.784 1.00 93.94 82 THR A N 1
ATOM 623 C CA . THR A 1 82 ? 4.778 -12.760 -15.640 1.00 93.94 82 THR A CA 1
ATOM 624 C C . THR A 1 82 ? 5.360 -13.250 -14.308 1.00 93.94 82 THR A C 1
ATOM 626 O O . THR A 1 82 ? 6.418 -12.787 -13.883 1.00 93.94 82 THR A O 1
ATOM 629 N N . CYS A 1 83 ? 4.719 -14.248 -13.686 1.00 95.12 83 CYS A N 1
ATOM 630 C CA . CYS A 1 83 ? 5.245 -14.933 -12.498 1.00 95.12 83 CYS A CA 1
ATOM 631 C C . CYS A 1 83 ? 6.513 -15.760 -12.793 1.00 95.12 83 CYS A C 1
ATOM 633 O O . CYS A 1 83 ? 7.235 -16.110 -11.864 1.00 95.12 83 CYS A O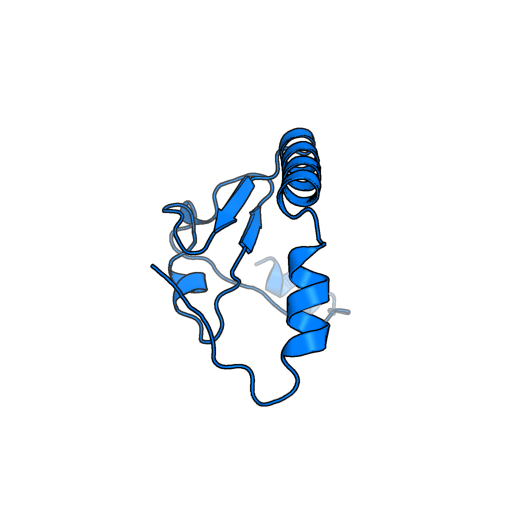 1
ATOM 635 N N . ASN A 1 84 ? 6.792 -16.067 -14.069 1.00 96.19 84 ASN A N 1
ATOM 636 C CA . ASN A 1 84 ? 8.018 -16.732 -14.519 1.00 96.19 84 ASN A CA 1
ATOM 637 C C . ASN A 1 84 ? 8.720 -15.892 -15.606 1.00 96.19 84 ASN A C 1
ATOM 639 O O . ASN A 1 84 ? 8.560 -16.164 -16.802 1.00 96.19 84 ASN A O 1
ATOM 643 N N . PRO A 1 85 ? 9.434 -14.819 -15.224 1.00 94.88 85 PRO A N 1
ATOM 644 C CA . PRO A 1 85 ? 10.110 -13.942 -16.170 1.00 94.88 85 PRO A CA 1
ATOM 645 C C . PRO A 1 85 ? 11.380 -14.586 -16.727 1.00 94.88 85 PRO A C 1
ATOM 647 O O . PRO A 1 85 ? 12.132 -15.245 -16.010 1.00 94.88 85 PRO A O 1
ATOM 650 N N . SER A 1 86 ? 11.657 -14.334 -18.008 1.00 96.06 86 SER A N 1
ATOM 651 C CA . SER A 1 86 ? 12.972 -14.621 -18.583 1.00 96.06 86 SER A CA 1
ATOM 652 C C . SER A 1 86 ? 14.043 -13.718 -17.959 1.00 96.06 86 SER A C 1
ATOM 654 O O . SER A 1 86 ? 13.733 -12.639 -17.449 1.00 96.06 86 SER A O 1
ATOM 656 N N . GLU A 1 87 ? 15.317 -14.112 -18.049 1.00 96.06 87 GLU A N 1
ATOM 657 C CA . GLU A 1 87 ? 16.437 -13.269 -17.591 1.00 96.06 87 GLU A CA 1
ATOM 658 C C . GLU A 1 87 ? 16.433 -11.892 -18.268 1.00 96.06 87 GLU A C 1
ATOM 660 O O . GLU A 1 87 ? 16.641 -10.872 -17.616 1.00 96.06 87 GLU A O 1
ATOM 665 N N . TYR A 1 88 ? 16.085 -11.839 -19.558 1.00 95.12 88 TYR A N 1
ATOM 666 C CA . TYR A 1 88 ? 15.895 -10.574 -20.265 1.00 95.12 88 TYR A CA 1
ATOM 667 C C . TYR A 1 88 ? 14.789 -9.717 -19.631 1.00 95.12 88 TYR A C 1
ATOM 669 O O . TYR A 1 88 ? 14.991 -8.527 -19.402 1.00 95.12 88 TYR A O 1
ATOM 677 N N . GLY A 1 89 ? 13.643 -10.318 -19.293 1.00 94.50 89 GLY A N 1
ATOM 678 C CA . GLY A 1 89 ? 12.537 -9.617 -18.637 1.00 94.50 89 GLY A CA 1
ATOM 679 C C . GLY A 1 89 ? 12.926 -9.029 -17.279 1.00 94.50 89 GLY A C 1
ATOM 680 O O . GLY A 1 89 ? 12.577 -7.886 -16.994 1.00 94.50 89 GLY A O 1
ATOM 681 N N . LYS A 1 90 ? 13.714 -9.761 -16.477 1.00 94.81 90 LYS A N 1
ATOM 682 C CA . LYS A 1 90 ? 14.250 -9.258 -15.199 1.00 94.81 90 LYS A CA 1
ATOM 683 C C . LYS A 1 90 ? 15.169 -8.054 -15.409 1.00 94.81 90 LYS A C 1
ATOM 685 O O . LYS A 1 90 ? 15.029 -7.054 -14.714 1.00 94.81 90 LYS A O 1
ATOM 690 N N . ILE A 1 91 ? 16.076 -8.126 -16.388 1.00 96.06 91 ILE A N 1
ATOM 691 C CA . ILE A 1 91 ? 17.012 -7.030 -16.689 1.00 96.06 91 ILE A CA 1
ATOM 692 C C . ILE A 1 91 ? 16.261 -5.757 -17.081 1.00 96.06 91 ILE A C 1
ATOM 694 O O . ILE A 1 91 ? 16.637 -4.678 -16.637 1.00 96.06 91 ILE A O 1
ATOM 698 N N . ILE A 1 92 ? 15.220 -5.867 -17.909 1.00 94.88 92 ILE A N 1
ATOM 699 C CA . ILE A 1 92 ? 14.447 -4.698 -18.341 1.00 94.88 92 ILE A CA 1
ATOM 700 C C . ILE A 1 92 ? 13.622 -4.111 -17.191 1.00 94.88 92 ILE A C 1
ATOM 702 O O . ILE A 1 92 ? 13.550 -2.896 -17.088 1.00 94.88 92 ILE A O 1
ATOM 706 N N . ALA A 1 93 ? 13.057 -4.934 -16.303 1.00 93.88 93 ALA A N 1
ATOM 707 C CA . ALA A 1 93 ? 12.277 -4.442 -15.163 1.00 93.88 93 ALA A CA 1
ATOM 708 C C . ALA A 1 93 ? 13.121 -3.728 -14.086 1.00 93.88 93 ALA A C 1
ATOM 710 O O . ALA A 1 93 ? 12.587 -2.915 -13.339 1.00 93.88 93 ALA A O 1
ATOM 711 N N . HIS A 1 94 ? 14.418 -4.038 -13.987 1.00 91.69 94 HIS A N 1
ATOM 712 C CA . HIS A 1 94 ? 15.344 -3.396 -13.043 1.00 91.69 94 HIS A CA 1
ATOM 713 C C . HIS A 1 94 ? 16.006 -2.114 -13.571 1.00 91.69 94 HIS A C 1
ATOM 715 O O . HIS A 1 94 ? 16.716 -1.456 -12.808 1.00 91.69 94 HIS A O 1
ATOM 721 N N . ARG A 1 95 ? 15.848 -1.802 -14.860 1.00 78.44 95 ARG A N 1
ATOM 722 C CA . ARG A 1 95 ? 16.433 -0.615 -15.498 1.00 78.44 95 ARG A CA 1
ATOM 723 C C . ARG A 1 95 ? 15.496 0.575 -15.413 1.00 78.44 95 ARG A C 1
ATOM 725 O O . ARG A 1 95 ? 16.038 1.685 -15.229 1.00 78.44 95 ARG A O 1
#

Foldseek 3Di:
DDDDDDDPPPPDVVVVVVVPDPPVVVVVVVVVVLVVQQKDKDALPDPLDDPVLNPDPDRDGIDIDHDDRPNVDPDDDDDDDDPDDDPVRVVVVVD

Radius of gyration: 19.83 Å; chains: 1; bounding box: 53×29×41 Å